Protein AF-A0A970Z7W8-F1 (afdb_monomer)

Nearest PDB structures (foldseek):
  2qsh-assembly1_A  TM=7.200E-01  e=7.532E-01  Saccharomyces cerevisiae
  6cfi-assembly1_A  TM=7.205E-01  e=1.456E+00  Saccharomyces cerevisiae S288C
  4yir-assembly1_A  TM=7.194E-01  e=1.556E+00  Saccharomyces cerevisiae S288C

Solvent-accessible surface area (backbone atoms only — not comparable to full-atom values): 6754 Å² total; per-residue (Å²): 128,91,89,61,80,45,78,30,53,80,89,60,69,58,87,64,53,34,36,72,66,55,32,46,76,74,47,28,33,60,67,85,61,72,70,54,29,32,31,42,36,80,93,62,77,39,77,45,54,21,30,54,54,88,66,37,34,74,48,88,72,81,50,73,68,55,52,52,53,50,51,52,54,47,47,61,45,16,36,20,80,83,80,66,44,70,71,87,48,72,46,48,82,90,75,63,34,40,67,66,58,66,79,52,64,72,81,75,68,92,127

Radius of gyration: 24.19 Å; Cα contacts (8 Å, |Δi|>4): 137; chains: 1; bounding box: 52×36×66 Å

Secondary structure (DSSP, 8-state):
-----EEEPTT-PPTTEEEHHHHHHTTEE-TTPPPSEEEEETTTTEEEEEEESTT-EEPPPPPHHHHHHHHHHHHHHHB-TTT--B-SSPPPTTTSS-HHHHHS-------

Foldseek 3Di:
DPPDAEEDEVPGDDPQKDFQVRQVVVQWGLQPDDFSYWYADP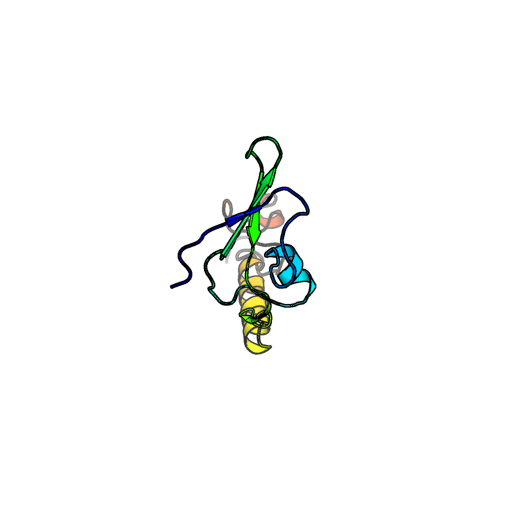PRPDITGIGGPVNIDGHDDDDPVRVVVVVVVLQVQQQAPPPRDRNVDGDDPVVSGDPCCVVDVPVPDDD

Sequence (111 aa):
MPTEYRVYRWGWAPHGLATRRQLRAEGLRPNGQEPRAEIRWRRGRRVAYLYAVADAAPKRIATPAQLVALGEAMRVRRTCPVCGRDVGYCLPRRWGTCLDCHDTPSWRSAA

Structure (mmCIF, N/CA/C/O backbone):
data_AF-A0A970Z7W8-F1
#
_entry.id   AF-A0A970Z7W8-F1
#
loop_
_atom_site.group_PDB
_atom_site.id
_atom_site.type_symbol
_atom_site.label_atom_id
_atom_site.label_alt_id
_atom_site.label_comp_id
_atom_site.label_asym_id
_atom_site.label_entity_id
_atom_site.label_seq_id
_atom_site.pdbx_PDB_ins_code
_atom_site.Cartn_x
_atom_site.Cartn_y
_atom_site.Cartn_z
_atom_site.occupancy
_atom_site.B_iso_or_equiv
_atom_site.auth_seq_id
_atom_site.auth_comp_id
_atom_site.auth_asym_id
_atom_site.auth_atom_id
_atom_site.pdbx_PDB_model_num
ATOM 1 N N . MET A 1 1 ? 28.899 -3.049 -12.774 1.00 44.12 1 MET A N 1
ATOM 2 C CA . MET A 1 1 ? 27.790 -2.187 -12.299 1.00 44.12 1 MET A CA 1
ATOM 3 C C . MET A 1 1 ? 27.314 -1.386 -13.500 1.00 44.12 1 MET A C 1
ATOM 5 O O . MET A 1 1 ? 28.199 -0.887 -14.185 1.00 44.12 1 MET A O 1
ATOM 9 N N . PRO A 1 2 ? 26.019 -1.289 -13.854 1.00 52.41 2 PRO A N 1
ATOM 10 C CA . PRO A 1 2 ? 25.652 -0.397 -14.942 1.00 52.41 2 PRO A CA 1
ATOM 11 C C . PRO A 1 2 ? 25.733 1.039 -14.413 1.00 52.41 2 PRO A C 1
ATOM 13 O O . PRO A 1 2 ? 24.832 1.526 -13.738 1.00 52.41 2 PRO A O 1
ATOM 16 N N . THR A 1 3 ? 26.870 1.675 -14.679 1.00 54.94 3 THR A N 1
ATOM 17 C CA . THR A 1 3 ? 27.237 3.038 -14.276 1.00 54.94 3 THR A CA 1
ATOM 18 C C . THR A 1 3 ? 26.651 4.070 -15.244 1.00 54.94 3 THR A C 1
ATOM 20 O O . THR A 1 3 ? 27.356 4.950 -15.726 1.00 54.94 3 THR A O 1
ATOM 23 N N . GLU A 1 4 ? 25.363 3.968 -15.575 1.00 71.88 4 GLU A N 1
ATOM 24 C CA . GLU A 1 4 ? 24.687 5.029 -16.326 1.00 71.88 4 GLU A CA 1
ATOM 25 C C . GLU A 1 4 ? 23.260 5.222 -15.809 1.00 71.88 4 GLU A C 1
ATOM 27 O O . GLU A 1 4 ? 22.312 4.557 -16.224 1.00 71.88 4 GLU A O 1
ATOM 32 N N . TYR A 1 5 ? 23.112 6.151 -14.867 1.00 84.94 5 TYR A N 1
ATOM 33 C CA . TYR A 1 5 ? 21.805 6.637 -14.446 1.00 84.94 5 TYR A CA 1
ATOM 34 C C . TYR A 1 5 ? 21.270 7.598 -15.509 1.00 84.94 5 TYR A C 1
ATOM 36 O O . TYR A 1 5 ? 21.790 8.704 -15.676 1.00 84.94 5 TYR A O 1
ATOM 44 N N . ARG A 1 6 ? 20.239 7.181 -16.252 1.00 92.50 6 ARG A N 1
ATOM 45 C CA . ARG A 1 6 ? 19.727 7.947 -17.396 1.00 92.50 6 ARG A CA 1
ATOM 46 C C . ARG A 1 6 ? 18.483 8.763 -17.051 1.00 92.50 6 ARG A C 1
ATOM 48 O O . ARG A 1 6 ? 17.556 8.287 -16.396 1.00 92.50 6 ARG A O 1
ATOM 55 N N . VAL A 1 7 ? 18.441 9.987 -17.576 1.00 94.06 7 VAL A N 1
ATOM 56 C CA . VAL A 1 7 ? 17.285 10.886 -17.490 1.00 94.06 7 VAL A CA 1
ATOM 57 C C . VAL A 1 7 ? 16.606 10.982 -18.854 1.00 94.06 7 VAL A C 1
ATOM 59 O O . VAL A 1 7 ? 17.173 11.514 -19.805 1.00 94.06 7 VAL A O 1
ATOM 62 N N . TYR A 1 8 ? 15.375 10.493 -18.952 1.00 92.94 8 TYR A N 1
ATOM 63 C CA . TYR A 1 8 ? 14.570 10.531 -20.169 1.00 92.94 8 TYR A CA 1
ATOM 64 C C . TYR A 1 8 ? 13.662 11.764 -20.222 1.00 92.94 8 TYR A C 1
ATOM 66 O O . TYR A 1 8 ? 13.187 12.283 -19.203 1.00 92.94 8 TYR A O 1
ATOM 74 N N . ARG A 1 9 ? 13.352 12.201 -21.447 1.00 92.12 9 ARG A N 1
ATOM 75 C CA . ARG A 1 9 ? 12.238 13.121 -21.704 1.00 92.12 9 ARG A CA 1
ATOM 76 C C . ARG A 1 9 ? 10.906 12.394 -21.518 1.00 92.12 9 ARG A C 1
ATOM 78 O O . ARG A 1 9 ? 10.819 11.170 -21.608 1.00 92.12 9 ARG A O 1
ATOM 85 N N . TRP A 1 10 ? 9.847 13.160 -21.274 1.00 90.69 10 TRP A N 1
ATOM 86 C CA . TRP A 1 10 ? 8.495 12.613 -21.162 1.00 90.69 10 TRP A CA 1
ATOM 87 C C . TRP A 1 10 ? 8.105 11.804 -22.405 1.00 90.69 10 TRP A C 1
ATOM 89 O O . TRP A 1 10 ? 8.109 12.352 -23.502 1.00 90.69 10 TRP A O 1
ATOM 99 N N . GLY A 1 11 ? 7.758 10.527 -22.220 1.00 88.88 11 GLY A N 1
ATOM 100 C CA . GLY A 1 11 ? 7.366 9.611 -23.300 1.00 88.88 11 GLY A CA 1
ATOM 101 C C . GLY A 1 11 ? 8.518 8.877 -23.998 1.00 88.88 11 GLY A C 1
ATOM 102 O O . GLY A 1 11 ? 8.250 8.064 -24.868 1.00 88.88 11 GLY A O 1
ATOM 103 N N . TRP A 1 12 ? 9.776 9.119 -23.610 1.00 93.38 12 TRP A N 1
ATOM 104 C CA . TRP A 1 12 ? 10.965 8.541 -24.263 1.00 93.38 12 TRP A CA 1
ATOM 105 C C . TRP A 1 12 ? 11.610 7.391 -23.479 1.00 93.38 12 TRP A C 1
ATOM 107 O O . TRP A 1 12 ? 12.715 6.962 -23.803 1.00 93.38 12 TRP A O 1
ATOM 117 N N . ALA A 1 13 ? 10.968 6.926 -22.407 1.00 92.12 13 ALA A N 1
ATOM 118 C CA . ALA A 1 13 ? 11.484 5.796 -21.649 1.00 92.12 13 ALA A CA 1
ATOM 119 C C . ALA A 1 13 ? 11.383 4.512 -22.494 1.00 92.12 13 ALA A C 1
ATOM 121 O O . ALA A 1 13 ? 10.316 4.257 -23.057 1.00 92.12 13 ALA A O 1
ATOM 122 N N . PRO A 1 14 ? 12.454 3.707 -22.583 1.00 92.38 14 PRO A N 1
ATOM 123 C CA . PRO A 1 14 ? 12.430 2.460 -23.332 1.00 92.38 14 PRO A CA 1
ATOM 124 C C . PRO A 1 14 ? 11.508 1.431 -22.673 1.00 92.38 14 PRO A C 1
ATOM 126 O O . PRO A 1 14 ? 11.197 1.507 -21.479 1.00 92.38 14 PRO A O 1
ATOM 129 N N . HIS A 1 15 ? 11.121 0.422 -23.453 1.00 92.25 15 HIS A N 1
ATOM 130 C CA . HIS A 1 15 ? 10.423 -0.751 -22.936 1.00 92.25 15 HIS A CA 1
ATOM 131 C C . HIS A 1 15 ? 11.257 -1.476 -21.864 1.00 92.25 15 HIS A C 1
ATOM 133 O O . HIS A 1 15 ? 12.483 -1.380 -21.829 1.00 92.25 15 HIS A O 1
ATOM 139 N N . GLY A 1 16 ? 10.580 -2.194 -20.965 1.00 93.56 16 GLY A N 1
ATOM 140 C CA . GLY A 1 16 ? 11.214 -2.890 -19.837 1.00 93.56 16 GLY A CA 1
ATOM 141 C C . GLY A 1 16 ? 11.478 -2.009 -18.610 1.00 93.56 16 GLY A C 1
ATOM 142 O O . GLY A 1 16 ? 11.834 -2.532 -17.552 1.00 93.56 16 GLY A O 1
ATOM 143 N N . LEU A 1 17 ? 11.247 -0.696 -18.715 1.00 95.62 17 LEU A N 1
ATOM 144 C CA . LEU A 1 17 ? 11.240 0.236 -17.594 1.00 95.62 17 LEU A CA 1
ATOM 145 C C . LEU A 1 17 ? 9.818 0.700 -17.275 1.00 95.62 17 LEU A C 1
ATOM 147 O O . LEU A 1 17 ? 9.081 1.147 -18.151 1.00 95.62 17 LEU A O 1
ATOM 151 N N . ALA A 1 18 ? 9.452 0.650 -15.998 1.00 96.50 18 ALA A N 1
ATOM 152 C CA . ALA A 1 18 ? 8.134 1.052 -15.531 1.00 96.50 18 ALA A CA 1
ATOM 153 C C . ALA A 1 18 ? 8.219 1.936 -14.286 1.00 96.50 18 ALA A C 1
ATOM 155 O O . ALA A 1 18 ? 9.067 1.773 -13.407 1.00 96.50 18 ALA A O 1
ATOM 156 N N . THR A 1 19 ? 7.286 2.877 -14.182 1.00 96.00 19 THR A N 1
ATOM 157 C CA . THR A 1 19 ? 7.069 3.646 -12.956 1.00 96.00 19 THR A CA 1
ATOM 158 C C . THR A 1 19 ? 6.452 2.767 -11.868 1.00 96.00 19 THR A C 1
ATOM 160 O O . THR A 1 19 ? 5.751 1.795 -12.152 1.00 96.00 19 THR A O 1
ATOM 163 N N . ARG A 1 20 ? 6.595 3.160 -10.592 1.00 95.38 20 ARG A N 1
ATOM 164 C CA . ARG A 1 20 ? 5.929 2.459 -9.468 1.00 95.38 20 ARG A CA 1
ATOM 165 C C . ARG A 1 20 ? 4.418 2.318 -9.662 1.00 95.38 20 ARG A C 1
ATOM 167 O O . ARG A 1 20 ? 3.829 1.360 -9.171 1.00 95.38 20 ARG A O 1
ATOM 174 N N . ARG A 1 21 ? 3.787 3.288 -10.334 1.00 95.38 21 ARG A N 1
ATOM 175 C CA . ARG A 1 21 ? 2.347 3.266 -10.614 1.00 95.38 21 ARG A CA 1
ATOM 176 C C . ARG A 1 21 ? 1.998 2.232 -11.684 1.00 95.38 21 ARG A C 1
ATOM 178 O O . ARG A 1 21 ? 1.020 1.522 -11.495 1.00 95.38 21 ARG A O 1
ATOM 185 N N . GLN A 1 22 ? 2.796 2.139 -12.749 1.00 96.00 22 GLN A N 1
ATOM 186 C CA . GLN A 1 22 ? 2.635 1.119 -13.793 1.00 96.00 22 GLN A CA 1
ATOM 187 C C . GLN A 1 22 ? 2.849 -0.285 -13.221 1.00 96.00 22 GLN A C 1
ATOM 189 O O . GLN A 1 22 ? 1.952 -1.110 -13.325 1.00 96.00 22 GLN A O 1
ATOM 194 N N . LEU A 1 23 ? 3.932 -0.503 -12.464 1.00 96.88 23 LEU A N 1
ATOM 195 C CA . LEU A 1 23 ? 4.153 -1.779 -11.770 1.00 96.88 23 LEU A CA 1
ATOM 196 C C . LEU A 1 23 ? 2.972 -2.153 -10.867 1.00 96.88 23 LEU A C 1
ATOM 198 O O . LEU A 1 23 ? 2.510 -3.286 -10.885 1.00 96.88 23 LEU A O 1
ATOM 202 N N . ARG A 1 24 ? 2.432 -1.197 -10.098 1.00 95.88 24 ARG A N 1
ATOM 203 C CA . ARG A 1 24 ? 1.272 -1.457 -9.235 1.00 95.88 24 ARG A CA 1
ATOM 204 C C . ARG A 1 24 ? 0.027 -1.861 -10.031 1.00 95.88 24 ARG A C 1
ATOM 206 O O . ARG A 1 24 ? -0.731 -2.686 -9.528 1.00 95.88 24 ARG A O 1
ATOM 213 N N . ALA A 1 25 ? -0.200 -1.268 -11.203 1.00 96.12 25 ALA A N 1
ATOM 214 C CA . ALA A 1 25 ? -1.325 -1.621 -12.069 1.00 96.12 25 ALA A CA 1
ATOM 215 C C . ALA A 1 25 ? -1.210 -3.066 -12.585 1.00 96.12 25 ALA A C 1
ATOM 217 O O . ALA A 1 25 ? -2.218 -3.753 -12.686 1.00 96.12 25 ALA A O 1
ATOM 218 N N . GLU A 1 26 ? 0.016 -3.544 -12.796 1.00 95.62 26 GLU A N 1
ATOM 219 C CA . GLU A 1 26 ? 0.331 -4.926 -13.183 1.00 95.62 26 GLU A CA 1
ATOM 220 C C . GLU A 1 26 ? 0.435 -5.891 -11.985 1.00 95.62 26 GLU A C 1
ATOM 222 O O . GLU A 1 26 ? 0.817 -7.046 -12.133 1.00 95.62 26 GLU A O 1
ATOM 227 N N . GLY A 1 27 ? 0.121 -5.442 -10.764 1.00 96.38 27 GLY A N 1
ATOM 228 C CA . GLY A 1 27 ? 0.231 -6.285 -9.570 1.00 96.38 27 GLY A CA 1
ATOM 229 C C . GLY A 1 27 ? 1.673 -6.557 -9.126 1.00 96.38 27 GLY A C 1
ATOM 230 O O . GLY A 1 27 ? 1.910 -7.462 -8.328 1.00 96.38 27 GLY A O 1
ATOM 231 N N . LEU A 1 28 ? 2.633 -5.753 -9.581 1.00 97.38 28 LEU A N 1
ATOM 232 C CA . LEU A 1 28 ? 4.056 -5.857 -9.272 1.00 97.38 28 LEU A CA 1
ATOM 233 C C . LEU A 1 28 ? 4.517 -4.788 -8.262 1.00 97.38 28 LEU A C 1
ATOM 235 O O . LEU A 1 28 ? 3.860 -3.775 -7.996 1.00 97.38 28 LEU A O 1
ATOM 239 N N . ARG A 1 29 ? 5.699 -5.010 -7.681 1.00 96.62 29 ARG A N 1
ATOM 240 C CA . ARG A 1 29 ? 6.448 -4.071 -6.835 1.00 96.62 29 ARG A CA 1
ATOM 241 C C . ARG A 1 29 ? 7.917 -4.016 -7.279 1.00 96.62 29 ARG A C 1
ATOM 243 O O . ARG A 1 29 ? 8.447 -5.043 -7.689 1.00 96.62 29 ARG A O 1
ATOM 250 N N . PRO A 1 30 ? 8.629 -2.893 -7.063 1.00 95.81 30 PRO A N 1
ATOM 251 C CA . PRO A 1 30 ? 10.049 -2.751 -7.421 1.00 95.81 30 PRO A CA 1
ATOM 252 C C . PRO A 1 30 ? 11.033 -3.712 -6.738 1.00 95.81 30 PRO A C 1
ATOM 254 O O . PRO A 1 30 ? 12.224 -3.593 -6.938 1.00 95.81 30 PRO A O 1
ATOM 257 N N . ASN A 1 31 ? 10.584 -4.592 -5.845 1.00 96.06 31 ASN A N 1
ATOM 258 C CA . ASN A 1 31 ? 11.432 -5.572 -5.163 1.00 96.06 31 ASN A CA 1
ATOM 259 C C . ASN A 1 31 ? 12.703 -5.054 -4.446 1.00 96.06 31 ASN A C 1
ATOM 261 O O . ASN A 1 31 ? 13.664 -5.794 -4.306 1.00 96.06 31 ASN A O 1
ATOM 265 N N . GLY A 1 32 ? 12.707 -3.811 -3.956 1.00 93.25 32 GLY A N 1
ATOM 266 C CA . GLY A 1 32 ? 13.895 -3.233 -3.307 1.00 93.25 32 GLY A CA 1
ATOM 267 C C . GLY A 1 32 ? 14.954 -2.720 -4.286 1.00 93.25 32 GLY A C 1
ATOM 268 O O . GLY A 1 32 ? 16.016 -2.303 -3.847 1.00 93.25 32 GLY A O 1
ATOM 269 N N . GLN A 1 33 ? 14.656 -2.708 -5.589 1.00 93.06 33 GLN A N 1
ATOM 270 C CA . GLN A 1 33 ? 15.489 -2.063 -6.597 1.00 93.06 33 GLN A CA 1
ATOM 271 C C . GLN A 1 33 ? 15.644 -0.564 -6.312 1.00 93.06 33 GLN A C 1
ATOM 273 O O . GLN A 1 33 ? 14.671 0.129 -5.983 1.00 93.06 33 GLN A O 1
ATOM 278 N N . GLU A 1 34 ? 16.846 -0.055 -6.558 1.00 93.31 34 GLU A N 1
ATOM 279 C CA . GLU A 1 34 ? 17.064 1.371 -6.770 1.00 93.31 34 GLU A CA 1
ATOM 280 C C . GLU A 1 34 ? 16.508 1.800 -8.141 1.00 93.31 34 GLU A C 1
ATOM 282 O O . GLU A 1 34 ? 16.440 0.986 -9.071 1.00 93.31 34 GLU A O 1
ATOM 287 N N . PRO A 1 35 ? 16.073 3.064 -8.297 1.00 94.44 35 PRO A N 1
ATOM 288 C CA . PRO A 1 35 ? 15.703 3.600 -9.602 1.00 94.44 35 PRO A CA 1
ATOM 289 C C . PRO A 1 35 ? 16.837 3.432 -10.617 1.00 94.44 35 PRO A C 1
ATOM 291 O O . PRO A 1 35 ? 17.954 3.881 -10.382 1.00 94.44 35 PRO A O 1
ATOM 294 N N . ARG A 1 36 ? 16.546 2.835 -11.776 1.00 94.31 36 ARG A N 1
ATOM 295 C CA . ARG A 1 36 ? 17.537 2.687 -12.860 1.00 94.31 36 ARG A CA 1
ATOM 296 C C . ARG A 1 36 ? 17.604 3.901 -13.774 1.00 94.31 36 ARG A C 1
ATOM 298 O O . ARG A 1 36 ? 18.594 4.116 -14.464 1.00 94.31 36 ARG A O 1
ATOM 305 N N . ALA A 1 37 ? 16.520 4.660 -13.812 1.00 94.94 37 ALA A N 1
ATOM 306 C CA . ALA A 1 37 ? 16.395 5.859 -14.611 1.00 94.94 37 ALA A CA 1
ATOM 307 C C . ALA A 1 37 ? 15.266 6.727 -14.063 1.00 94.94 37 ALA A C 1
ATOM 309 O O . ALA A 1 37 ? 14.487 6.320 -13.196 1.00 94.94 37 ALA A O 1
ATOM 310 N N . GLU A 1 38 ? 15.125 7.912 -14.631 1.00 95.56 38 GLU A N 1
ATOM 311 C CA . GLU A 1 38 ? 14.023 8.807 -14.324 1.00 95.56 38 GLU A CA 1
ATOM 312 C C . GLU A 1 38 ? 13.525 9.535 -15.566 1.00 95.56 38 GLU A C 1
ATOM 314 O O . GLU A 1 38 ? 14.247 9.724 -16.540 1.00 95.56 38 GLU A O 1
ATOM 319 N N . ILE A 1 39 ? 12.276 9.978 -15.518 1.00 95.44 39 ILE A N 1
ATOM 320 C CA . ILE A 1 39 ? 11.696 10.896 -16.493 1.00 95.44 39 ILE A CA 1
ATOM 321 C C . ILE A 1 39 ? 11.581 12.260 -15.826 1.00 95.44 39 ILE A C 1
ATOM 323 O O . ILE A 1 39 ? 10.908 12.372 -14.799 1.00 95.44 39 ILE A O 1
ATOM 327 N N . ARG A 1 40 ? 12.166 13.306 -16.421 1.00 94.44 40 ARG A N 1
ATOM 328 C CA . ARG A 1 40 ? 11.989 14.697 -15.970 1.00 94.44 40 ARG A CA 1
ATOM 329 C C . ARG A 1 40 ? 11.147 15.487 -16.963 1.00 94.44 40 ARG A C 1
ATOM 331 O O . ARG A 1 40 ? 11.393 15.466 -18.167 1.00 94.44 40 ARG A O 1
ATOM 338 N N . TRP A 1 41 ? 10.162 16.233 -16.466 1.00 92.81 41 TRP A N 1
ATOM 339 C CA . TRP A 1 41 ? 9.358 17.136 -17.295 1.00 92.81 41 TRP A CA 1
ATOM 340 C C . TRP A 1 41 ? 8.935 18.390 -16.530 1.00 92.81 41 TRP A C 1
ATOM 342 O O . TRP A 1 41 ? 9.248 18.552 -15.350 1.00 92.81 41 TRP A O 1
ATOM 352 N N . ARG A 1 42 ? 8.277 19.329 -17.228 1.00 92.25 42 ARG A N 1
ATOM 353 C CA . ARG A 1 42 ? 7.960 20.677 -16.714 1.00 92.25 42 ARG A CA 1
ATOM 354 C C . ARG A 1 42 ? 9.201 21.380 -16.146 1.00 92.25 42 ARG A C 1
ATOM 356 O O . ARG A 1 42 ? 9.206 21.793 -14.989 1.00 92.25 42 ARG A O 1
ATOM 363 N N . ARG A 1 43 ? 10.258 21.482 -16.965 1.00 89.50 43 ARG A N 1
ATOM 364 C CA . ARG A 1 43 ? 11.553 22.086 -16.588 1.00 89.50 43 ARG A CA 1
ATOM 365 C C . ARG A 1 43 ? 12.159 21.452 -15.321 1.00 89.50 43 ARG A C 1
ATOM 367 O O . ARG A 1 43 ? 12.677 22.149 -14.463 1.00 89.50 43 ARG A O 1
ATOM 374 N N . GLY A 1 44 ? 12.018 20.131 -15.168 1.00 87.06 44 GLY A N 1
ATOM 375 C CA . GLY A 1 44 ? 12.553 19.380 -14.026 1.00 87.06 44 GLY A CA 1
ATOM 376 C C . GLY A 1 44 ? 11.708 19.420 -12.749 1.00 87.06 44 GLY A C 1
ATOM 377 O O . GLY A 1 44 ? 12.050 18.741 -11.790 1.00 87.06 44 GLY A O 1
ATOM 378 N N . ARG A 1 45 ? 10.576 20.140 -12.724 1.00 92.56 45 ARG A N 1
ATOM 379 C CA . ARG A 1 45 ? 9.690 20.210 -11.541 1.00 92.56 45 ARG A CA 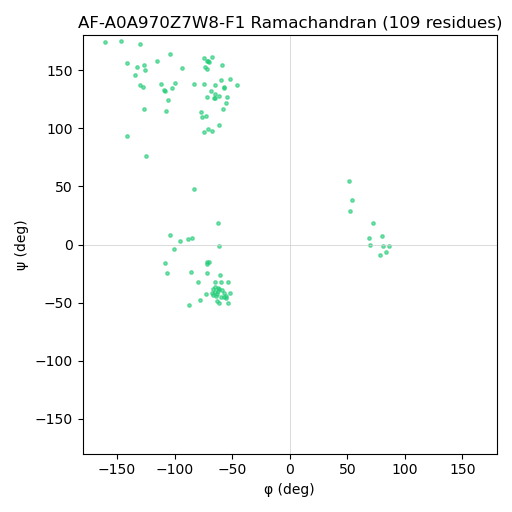1
ATOM 380 C C . ARG A 1 45 ? 8.942 18.912 -11.251 1.00 92.56 45 ARG A C 1
ATOM 382 O O . ARG A 1 45 ? 8.325 18.782 -10.197 1.00 92.56 45 ARG A O 1
ATOM 389 N N . ARG A 1 46 ? 8.903 17.990 -12.211 1.00 94.62 46 ARG A N 1
ATOM 390 C CA . ARG A 1 46 ? 8.288 16.676 -12.045 1.00 94.62 46 ARG A CA 1
ATOM 391 C C . ARG A 1 46 ? 9.269 15.593 -12.450 1.00 94.62 46 ARG A C 1
ATOM 393 O O . ARG A 1 46 ? 9.907 15.705 -13.498 1.00 94.62 46 ARG A O 1
ATOM 400 N N . VAL A 1 47 ? 9.335 14.564 -11.612 1.00 94.69 47 VAL A N 1
ATOM 401 C CA . VAL A 1 47 ? 10.218 13.411 -11.760 1.00 94.69 47 VAL A CA 1
ATOM 402 C C . VAL A 1 47 ? 9.391 12.141 -11.602 1.00 94.69 47 VAL A C 1
ATOM 404 O O . VAL A 1 47 ? 8.535 12.058 -10.720 1.00 94.69 47 VAL A O 1
ATOM 407 N N . ALA A 1 48 ? 9.633 11.155 -12.457 1.00 95.38 48 ALA A N 1
ATOM 408 C CA . ALA A 1 48 ? 9.106 9.809 -12.296 1.00 95.38 48 ALA A CA 1
ATOM 409 C C . ALA A 1 48 ? 10.258 8.811 -12.357 1.00 95.38 48 ALA A C 1
ATOM 411 O O . ALA A 1 48 ? 10.914 8.693 -13.388 1.00 95.38 48 ALA A O 1
ATOM 412 N N . TYR A 1 49 ? 10.483 8.094 -11.260 1.00 96.00 49 TYR A N 1
ATOM 413 C CA . TYR A 1 49 ? 11.485 7.037 -11.191 1.00 96.00 49 TYR A CA 1
ATOM 414 C C . TYR A 1 49 ? 11.026 5.791 -11.939 1.00 96.00 49 TYR A C 1
ATOM 416 O O . TYR A 1 49 ? 9.864 5.378 -11.830 1.00 96.00 49 TYR A O 1
ATOM 424 N N . LEU A 1 50 ? 11.965 5.202 -12.667 1.00 96.56 50 LEU A N 1
ATOM 425 C CA . LEU A 1 50 ? 11.788 4.018 -13.484 1.00 96.56 50 LEU A CA 1
ATOM 426 C C . LEU A 1 50 ? 12.552 2.839 -12.885 1.00 96.56 50 LEU A C 1
ATOM 428 O O . LEU A 1 50 ? 13.695 2.967 -12.444 1.00 96.56 50 LEU A O 1
ATOM 432 N N . TYR A 1 51 ? 11.900 1.686 -12.908 1.00 96.06 51 TYR A N 1
ATOM 433 C CA . TYR A 1 51 ? 12.383 0.426 -12.360 1.00 96.06 51 TYR A CA 1
ATOM 434 C C . TYR A 1 51 ? 12.334 -0.639 -13.448 1.00 96.06 51 TYR A C 1
ATOM 436 O O . TYR A 1 51 ? 11.472 -0.574 -14.328 1.00 96.06 51 TYR A O 1
ATOM 444 N N . ALA A 1 52 ? 13.237 -1.614 -13.385 1.00 95.56 52 ALA A N 1
ATOM 445 C CA . ALA A 1 52 ? 13.214 -2.726 -14.321 1.00 95.56 52 ALA A CA 1
ATOM 446 C C . ALA A 1 52 ? 12.026 -3.638 -14.003 1.00 95.56 52 ALA A C 1
ATOM 448 O O . ALA A 1 52 ? 11.866 -4.096 -12.868 1.00 95.56 52 ALA A O 1
ATOM 449 N N . VAL A 1 53 ? 11.206 -3.910 -15.020 1.00 95.81 53 VAL A N 1
ATOM 450 C CA . VAL A 1 53 ? 10.067 -4.832 -14.905 1.00 95.81 53 VAL A CA 1
ATOM 451 C C . VAL A 1 53 ? 10.558 -6.263 -14.673 1.00 95.81 53 VAL A C 1
ATOM 453 O O . VAL A 1 53 ? 9.988 -6.968 -13.850 1.00 95.81 53 VAL A O 1
ATOM 456 N N . ALA A 1 54 ? 11.657 -6.662 -15.322 1.00 95.06 54 ALA A N 1
ATOM 457 C CA . ALA A 1 54 ? 12.240 -8.002 -15.190 1.00 95.06 54 ALA A CA 1
ATOM 458 C C . ALA A 1 54 ? 12.669 -8.348 -13.752 1.00 95.06 54 ALA A C 1
ATOM 460 O O . ALA A 1 54 ? 12.556 -9.493 -13.332 1.00 95.06 54 ALA A O 1
ATOM 461 N N . ASP A 1 55 ? 13.105 -7.348 -12.984 1.00 95.31 55 ASP A N 1
ATOM 462 C CA . ASP A 1 55 ? 13.547 -7.523 -11.595 1.00 95.31 55 ASP A CA 1
ATOM 463 C C . ASP A 1 55 ? 12.422 -7.221 -10.586 1.00 95.31 55 ASP A C 1
ATOM 465 O O . ASP A 1 55 ? 12.641 -7.155 -9.367 1.00 95.31 55 ASP A O 1
ATOM 469 N N . ALA A 1 56 ? 11.215 -6.922 -11.077 1.00 97.19 56 ALA A N 1
ATOM 470 C CA . ALA A 1 56 ? 10.066 -6.664 -10.231 1.00 97.19 56 ALA A CA 1
ATOM 471 C C . ALA A 1 56 ? 9.558 -7.977 -9.627 1.00 97.19 56 ALA A C 1
ATOM 473 O O . ALA A 1 56 ? 9.700 -9.059 -10.186 1.00 97.19 56 ALA A O 1
ATOM 474 N N . ALA A 1 57 ? 8.936 -7.875 -8.460 1.00 97.19 57 ALA A N 1
ATOM 475 C CA . ALA A 1 57 ? 8.323 -9.018 -7.798 1.00 97.19 57 ALA A CA 1
ATOM 476 C C . ALA A 1 57 ? 6.812 -8.813 -7.708 1.00 97.19 57 ALA A C 1
ATOM 478 O O . ALA A 1 57 ? 6.365 -7.662 -7.686 1.00 97.19 57 ALA A O 1
ATOM 479 N N . PRO A 1 58 ? 6.019 -9.882 -7.551 1.00 97.25 58 PRO A N 1
ATOM 480 C CA . PRO A 1 58 ? 4.612 -9.754 -7.212 1.00 97.25 58 PRO A CA 1
ATOM 481 C C . PRO A 1 58 ? 4.398 -8.867 -5.977 1.00 97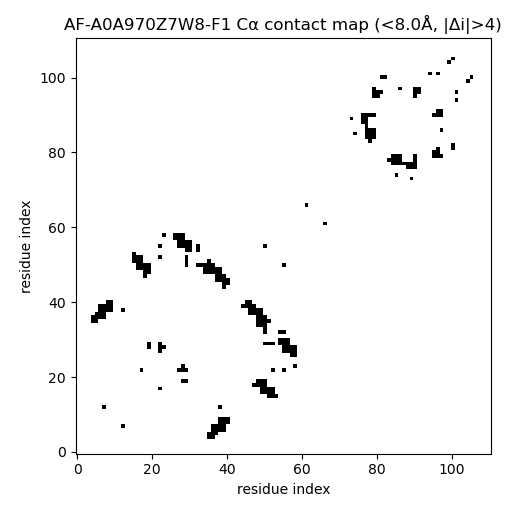.25 58 PRO A C 1
ATOM 483 O O . PRO A 1 58 ? 5.181 -8.863 -5.009 1.00 97.25 58 PRO A O 1
ATOM 486 N N . LYS A 1 59 ? 3.326 -8.074 -6.017 1.00 96.19 59 LYS A N 1
ATOM 487 C CA . LYS A 1 59 ? 2.853 -7.279 -4.886 1.00 96.19 59 LYS A CA 1
ATOM 488 C C . LYS A 1 59 ? 2.595 -8.219 -3.709 1.00 96.19 59 LYS A C 1
ATOM 490 O O . LYS A 1 59 ? 1.967 -9.261 -3.857 1.00 96.19 59 LYS A O 1
ATOM 495 N N . ARG A 1 60 ? 3.055 -7.825 -2.519 1.00 94.12 60 ARG A N 1
ATOM 496 C CA . ARG A 1 6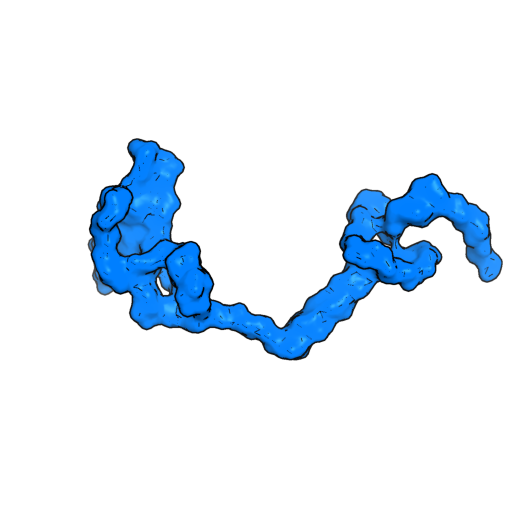0 ? 2.769 -8.578 -1.292 1.00 94.12 60 ARG A CA 1
ATOM 497 C C . ARG A 1 60 ? 1.271 -8.518 -1.002 1.00 94.12 60 ARG A C 1
ATOM 499 O O . ARG A 1 60 ? 0.705 -7.424 -0.932 1.00 94.12 60 ARG A O 1
ATOM 506 N N . ILE A 1 61 ? 0.667 -9.686 -0.834 1.00 93.56 61 ILE A N 1
ATOM 507 C CA . ILE A 1 61 ? -0.717 -9.853 -0.3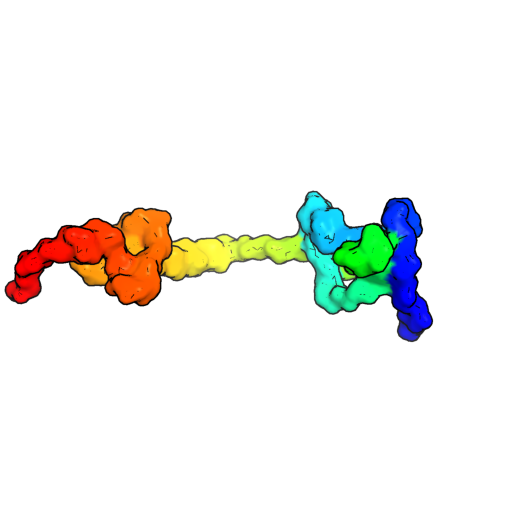96 1.00 93.56 61 ILE A CA 1
ATOM 508 C C . ILE A 1 61 ? -0.667 -10.232 1.081 1.00 93.56 61 ILE A C 1
ATOM 510 O O . ILE A 1 61 ? 0.170 -11.041 1.482 1.00 93.56 61 ILE A O 1
ATOM 514 N N . ALA A 1 62 ? -1.511 -9.595 1.891 1.00 95.81 62 ALA A N 1
ATOM 515 C CA . ALA A 1 62 ? -1.609 -9.932 3.302 1.00 95.81 62 ALA A CA 1
ATOM 516 C C . ALA A 1 62 ? -2.140 -11.361 3.454 1.00 95.81 62 ALA A C 1
ATOM 518 O O . ALA A 1 62 ? -3.072 -11.757 2.752 1.00 95.81 62 ALA A O 1
ATOM 519 N N . THR A 1 63 ? -1.558 -12.128 4.368 1.00 96.69 63 THR A N 1
ATOM 520 C CA . THR A 1 63 ? -2.070 -13.463 4.684 1.00 96.69 63 THR A CA 1
ATOM 521 C C . THR A 1 63 ? -3.408 -13.354 5.425 1.00 96.69 63 THR A C 1
ATOM 523 O O . THR A 1 63 ? -3.664 -12.335 6.075 1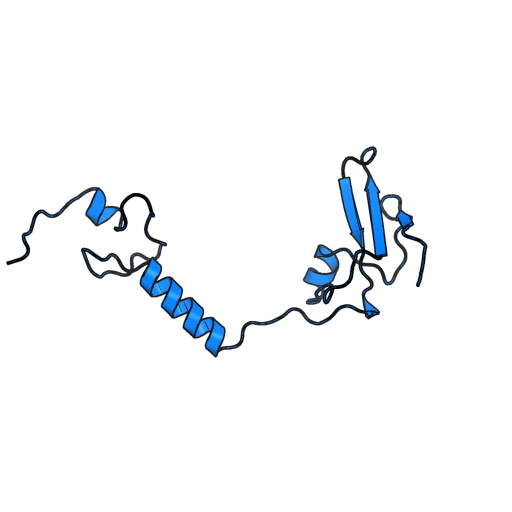.00 96.69 63 THR A O 1
ATOM 526 N N . PRO A 1 64 ? -4.259 -14.396 5.403 1.00 97.19 64 PRO A N 1
ATOM 527 C CA . PRO A 1 64 ? -5.495 -14.403 6.186 1.00 97.19 64 PRO A CA 1
ATOM 528 C C . PRO A 1 64 ? -5.269 -14.079 7.672 1.00 97.19 64 PRO A C 1
ATOM 530 O O . PRO A 1 64 ? -5.988 -13.262 8.237 1.00 97.19 64 PRO A O 1
ATOM 533 N N . ALA A 1 65 ? -4.208 -14.620 8.280 1.00 97.12 65 ALA A N 1
ATOM 534 C CA . ALA A 1 65 ? -3.846 -14.325 9.669 1.00 97.12 65 ALA A CA 1
ATOM 535 C C . ALA A 1 65 ? -3.496 -12.842 9.896 1.00 97.12 65 ALA A C 1
ATOM 537 O O . ALA A 1 65 ? -3.910 -12.251 10.890 1.00 97.12 65 ALA A O 1
ATOM 538 N N . GLN A 1 66 ? -2.782 -12.209 8.957 1.00 97.81 66 GLN A N 1
ATOM 539 C CA . GLN A 1 66 ? -2.488 -10.773 9.026 1.00 97.81 66 GLN A CA 1
ATOM 540 C C . GLN A 1 66 ? -3.758 -9.922 8.924 1.00 97.81 66 GLN A C 1
ATOM 542 O O . GLN A 1 66 ? -3.860 -8.896 9.593 1.00 97.81 66 GLN A O 1
ATOM 547 N N . LEU A 1 67 ? -4.727 -10.339 8.104 1.00 97.69 67 LEU A N 1
ATOM 548 C CA . LEU A 1 67 ? -6.012 -9.649 7.977 1.00 97.69 67 LEU A CA 1
ATOM 549 C C . LEU A 1 67 ? -6.843 -9.759 9.261 1.00 97.69 67 LEU A C 1
ATOM 551 O O . LEU A 1 67 ? -7.407 -8.755 9.692 1.00 97.69 67 LEU A O 1
ATOM 555 N N . VAL A 1 68 ? -6.867 -10.935 9.899 1.00 97.94 68 VAL A N 1
ATOM 556 C CA . VAL A 1 68 ? -7.525 -11.133 11.202 1.00 97.94 68 VAL A CA 1
ATOM 557 C C . VAL A 1 68 ? -6.883 -10.248 12.270 1.00 97.94 68 VAL A C 1
ATOM 559 O O . VAL A 1 68 ? -7.584 -9.464 12.907 1.00 97.94 68 VAL A O 1
ATOM 562 N N . ALA A 1 69 ? -5.553 -10.276 12.396 1.00 97.75 69 ALA A N 1
ATOM 563 C CA . ALA A 1 69 ? -4.828 -9.443 13.356 1.00 97.75 69 ALA A CA 1
ATOM 564 C C . ALA A 1 69 ? -5.076 -7.938 13.133 1.00 97.75 69 ALA A C 1
ATOM 566 O O . ALA A 1 69 ? -5.251 -7.175 14.084 1.00 97.75 69 ALA A O 1
ATOM 567 N N . LEU A 1 70 ? -5.143 -7.494 11.872 1.00 97.50 70 LEU A N 1
ATOM 568 C CA . LEU A 1 70 ? -5.504 -6.114 11.544 1.00 97.50 70 LEU A CA 1
ATOM 569 C C . LEU A 1 70 ? -6.946 -5.790 11.962 1.00 97.50 70 LEU A C 1
ATOM 571 O O . LEU A 1 70 ? -7.193 -4.704 12.485 1.00 97.50 70 LEU A O 1
ATOM 575 N N . GLY A 1 71 ? -7.884 -6.715 11.752 1.00 97.06 71 GLY A N 1
ATOM 576 C CA . GLY A 1 71 ? -9.272 -6.583 12.190 1.00 97.06 71 GLY A CA 1
ATOM 577 C C . GLY A 1 71 ? -9.395 -6.430 13.707 1.00 97.06 71 GLY A C 1
ATOM 578 O O . GLY A 1 71 ? -10.085 -5.526 14.177 1.00 97.06 71 GLY A O 1
ATOM 579 N N . GLU A 1 72 ? -8.667 -7.238 14.477 1.00 97.50 72 GLU A N 1
ATOM 580 C CA . GLU A 1 72 ? -8.616 -7.134 15.940 1.00 97.50 72 GLU A CA 1
ATOM 581 C C . GLU A 1 72 ? -7.998 -5.812 16.406 1.00 97.50 72 GLU A C 1
ATOM 583 O O . GLU A 1 72 ? -8.561 -5.132 17.267 1.00 97.50 72 GLU A O 1
ATOM 588 N N . ALA A 1 73 ? -6.893 -5.392 15.784 1.00 97.38 73 ALA A N 1
ATOM 589 C CA . ALA A 1 73 ? -6.271 -4.103 16.069 1.00 97.38 73 ALA A CA 1
ATOM 590 C C . ALA A 1 73 ? -7.214 -2.928 15.757 1.00 97.38 73 ALA A C 1
ATOM 592 O O . ALA A 1 73 ? -7.256 -1.944 16.499 1.00 97.38 73 ALA A O 1
ATOM 593 N N . MET A 1 74 ? -7.994 -3.019 14.673 1.00 97.69 74 MET A N 1
ATOM 594 C CA . MET A 1 74 ? -9.022 -2.026 14.362 1.00 97.69 74 MET A CA 1
ATOM 595 C C . MET A 1 74 ? -10.146 -2.047 15.393 1.00 97.69 74 MET A C 1
ATOM 597 O O . MET A 1 74 ? -10.519 -0.979 15.861 1.00 97.69 74 MET A O 1
ATOM 601 N N . ARG A 1 75 ? -10.636 -3.219 15.814 1.00 97.12 75 ARG A N 1
ATOM 602 C CA . ARG A 1 75 ? -11.677 -3.333 16.848 1.00 97.12 75 ARG A CA 1
ATOM 603 C C . ARG A 1 75 ? -11.279 -2.585 18.120 1.00 97.12 75 ARG A C 1
ATOM 605 O O . ARG A 1 75 ? -12.015 -1.710 18.553 1.00 97.12 75 ARG A O 1
ATOM 612 N N . VAL A 1 76 ? -10.072 -2.821 18.641 1.00 96.12 76 VAL A N 1
ATOM 613 C CA . VAL A 1 76 ? -9.558 -2.107 19.829 1.00 96.12 76 VAL A CA 1
ATOM 614 C C . VAL A 1 76 ? -9.540 -0.590 19.619 1.00 96.12 76 VAL A C 1
ATOM 616 O O . VAL A 1 76 ? -9.935 0.164 20.501 1.00 96.12 76 VAL A O 1
ATOM 619 N N . ARG A 1 77 ? -9.132 -0.122 18.435 1.00 96.44 77 ARG A N 1
ATOM 620 C CA . ARG A 1 77 ? -9.078 1.315 18.116 1.00 96.44 77 ARG A CA 1
ATOM 621 C C . ARG A 1 77 ? -10.448 1.968 17.930 1.00 96.44 77 ARG A C 1
ATOM 623 O O . ARG A 1 77 ? -10.501 3.197 17.896 1.00 96.44 77 ARG A O 1
ATOM 630 N N . ARG A 1 78 ? -11.514 1.187 17.754 1.00 96.94 78 ARG A N 1
ATOM 631 C CA . ARG A 1 78 ? -12.893 1.666 17.571 1.00 96.94 78 ARG A CA 1
ATOM 632 C C . ARG A 1 78 ? -13.788 1.399 18.783 1.00 96.94 78 ARG A C 1
ATOM 634 O O . ARG A 1 78 ? -14.857 1.990 18.876 1.00 96.94 78 ARG A O 1
ATOM 641 N N . THR A 1 79 ? -13.386 0.528 19.706 1.00 97.25 79 THR A N 1
ATOM 642 C CA . THR A 1 79 ? -14.134 0.258 20.938 1.00 97.25 79 THR A CA 1
ATOM 643 C C . THR A 1 79 ? -13.928 1.382 21.945 1.00 97.25 79 THR A C 1
ATOM 645 O O . THR A 1 79 ? -12.828 1.564 22.461 1.00 97.25 79 THR A O 1
ATOM 648 N N . CYS A 1 80 ? -14.993 2.126 22.249 1.00 95.81 80 CYS A N 1
ATOM 649 C CA . CYS A 1 80 ? -14.960 3.162 23.276 1.00 95.81 80 CYS A CA 1
ATOM 650 C C . CYS A 1 80 ? -14.716 2.552 24.668 1.00 95.81 80 CYS A C 1
ATOM 652 O O . CYS A 1 80 ? -15.464 1.655 25.056 1.00 95.81 80 CYS A O 1
ATOM 654 N N . PRO A 1 81 ? -13.750 3.058 25.457 1.00 93.81 81 PRO A N 1
ATOM 655 C CA . PRO A 1 81 ? -13.496 2.540 26.801 1.00 93.81 81 PRO A CA 1
ATOM 656 C C . PRO A 1 81 ? -14.591 2.903 27.818 1.00 93.81 81 PRO A C 1
ATOM 658 O O . PRO A 1 81 ? -14.658 2.280 28.867 1.00 93.81 81 PRO A O 1
ATOM 661 N N . VAL A 1 82 ? -15.446 3.892 27.522 1.00 93.31 82 VAL A N 1
ATOM 662 C CA . VAL A 1 82 ? -16.521 4.343 28.427 1.00 93.31 82 VAL A CA 1
ATOM 663 C C . VAL A 1 82 ? -17.794 3.525 28.233 1.00 93.31 82 VAL A C 1
ATOM 665 O O . VAL A 1 82 ? -18.337 2.992 29.191 1.00 93.31 82 VAL A O 1
ATOM 668 N N . CYS A 1 83 ? -18.278 3.403 26.994 1.00 92.56 83 CYS A N 1
ATOM 669 C CA . CYS A 1 83 ? -19.529 2.691 26.705 1.00 92.56 83 CYS A CA 1
ATOM 670 C C . CYS A 1 83 ? -19.333 1.267 26.162 1.00 92.56 83 CYS A C 1
ATOM 672 O O . CYS A 1 83 ? -20.315 0.577 25.903 1.00 92.56 83 CYS A O 1
ATOM 674 N N . GLY A 1 84 ? -18.091 0.832 25.925 1.00 93.81 84 GLY A N 1
ATOM 675 C CA . GLY A 1 84 ? -17.759 -0.511 25.432 1.00 93.81 84 GLY A CA 1
ATOM 676 C C . GLY A 1 84 ? -18.156 -0.799 23.978 1.00 93.81 84 GLY A C 1
ATOM 677 O O . GLY A 1 84 ? -17.905 -1.894 23.477 1.00 93.81 84 GLY A O 1
ATOM 678 N N . ARG A 1 85 ? -18.770 0.156 23.271 1.00 94.62 85 ARG A N 1
ATOM 679 C CA . ARG A 1 85 ? -19.271 -0.037 21.903 1.00 94.62 85 ARG A CA 1
ATOM 680 C C . ARG A 1 85 ? -18.164 0.150 20.868 1.00 94.62 85 ARG A C 1
ATOM 682 O O . ARG A 1 85 ? -17.390 1.101 20.962 1.00 94.62 85 ARG A O 1
ATOM 689 N N . ASP A 1 86 ? -18.127 -0.709 19.849 1.00 96.31 86 ASP A N 1
ATOM 690 C CA . ASP A 1 86 ? -17.405 -0.426 18.601 1.00 96.31 86 ASP A CA 1
ATOM 691 C C . ASP A 1 86 ? -18.189 0.628 17.806 1.00 96.31 86 ASP A C 1
ATOM 693 O O . ASP A 1 86 ? -19.293 0.359 17.333 1.00 96.31 86 ASP A O 1
ATOM 697 N N . VAL A 1 87 ? -17.643 1.841 17.699 1.00 96.00 87 VAL A N 1
ATOM 698 C CA . VAL A 1 87 ? -18.327 2.971 17.046 1.00 96.00 87 VAL A CA 1
ATOM 699 C C . VAL A 1 87 ? -18.070 3.065 15.539 1.00 96.00 87 VAL A C 1
ATOM 701 O O . VAL A 1 87 ? -18.506 4.013 14.895 1.00 96.00 87 VAL A O 1
ATOM 704 N N . GLY A 1 88 ? -17.361 2.102 14.942 1.00 95.81 88 GLY A N 1
ATOM 705 C CA . GLY A 1 88 ? -17.145 2.045 13.491 1.00 95.81 88 GLY A CA 1
ATOM 706 C C . GLY A 1 88 ? -16.074 3.001 12.946 1.00 95.81 88 GLY A C 1
ATOM 707 O O . GLY A 1 88 ? -15.633 2.830 11.810 1.00 95.81 88 GLY A O 1
ATOM 708 N N . TYR A 1 89 ? -15.561 3.929 13.758 1.00 95.69 89 TYR A N 1
ATOM 709 C CA . TYR A 1 89 ? -14.438 4.817 13.435 1.00 95.69 89 TYR A CA 1
ATOM 710 C C . TYR A 1 89 ? -13.332 4.740 14.493 1.00 95.69 89 TYR A C 1
ATOM 712 O O . TYR A 1 89 ? 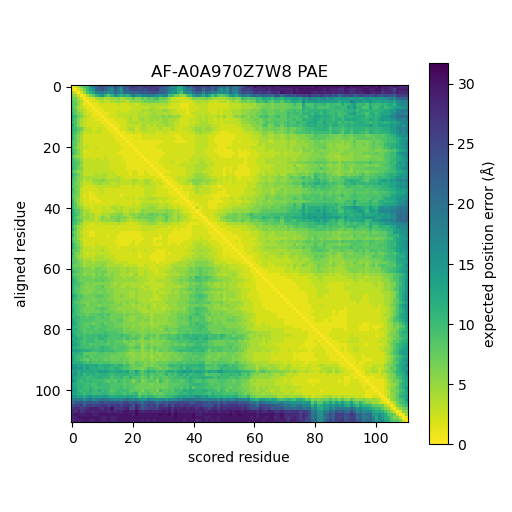-13.575 4.389 15.644 1.00 95.69 89 TYR A O 1
ATOM 720 N N . CYS A 1 90 ? -12.089 5.055 14.105 1.00 97.31 90 CYS A N 1
ATOM 721 C CA . CYS A 1 90 ? -10.981 5.122 15.061 1.00 97.31 90 CYS A CA 1
ATOM 722 C C . CYS A 1 90 ? -11.216 6.260 16.057 1.00 97.31 90 CYS A C 1
ATOM 724 O O . CYS A 1 90 ? -11.366 7.409 15.636 1.00 97.31 90 CYS A O 1
ATOM 726 N N . LEU A 1 91 ? -11.176 5.952 17.354 1.00 95.94 91 LEU A N 1
ATOM 727 C CA . LEU A 1 91 ? -11.402 6.941 18.400 1.00 95.94 91 LEU A CA 1
ATOM 728 C C . LEU A 1 91 ? -10.408 8.112 18.287 1.00 95.94 91 LEU A C 1
ATOM 730 O O . LEU A 1 91 ? -9.203 7.892 18.091 1.00 95.94 91 LEU A O 1
ATOM 734 N N . PRO A 1 92 ? -10.877 9.363 18.417 1.00 95.75 92 PRO A N 1
ATOM 735 C CA . PRO A 1 92 ? -10.009 10.528 18.410 1.00 95.75 92 PRO A CA 1
ATOM 736 C C . PRO A 1 92 ? -9.005 10.491 19.566 1.00 95.75 92 PRO A C 1
ATOM 738 O O . PRO A 1 92 ? -9.372 10.395 20.735 1.00 95.75 92 PRO A O 1
ATOM 741 N N . ARG A 1 93 ? -7.715 10.660 19.248 1.00 94.31 93 ARG A N 1
ATOM 742 C CA . ARG A 1 93 ? -6.633 10.652 20.252 1.00 94.31 93 ARG A CA 1
ATOM 743 C C . ARG A 1 93 ? -6.756 11.746 21.316 1.00 94.31 93 ARG A C 1
ATOM 745 O O . ARG A 1 93 ? -6.241 11.563 22.407 1.00 94.31 93 ARG A O 1
ATOM 752 N N . ARG A 1 94 ? -7.411 12.870 20.998 1.00 94.44 94 ARG A N 1
ATOM 753 C CA . ARG A 1 94 ? -7.591 14.007 21.918 1.00 94.44 94 ARG A CA 1
ATOM 754 C C . ARG A 1 94 ? -8.416 13.629 23.149 1.00 94.44 94 ARG A C 1
ATOM 756 O O . ARG A 1 94 ? -8.081 14.063 24.241 1.00 94.44 94 ARG A O 1
ATOM 763 N N . TRP A 1 95 ? -9.489 12.868 22.950 1.00 91.00 95 TRP A N 1
ATOM 764 C CA . TRP A 1 95 ? -10.453 12.545 24.006 1.00 91.00 95 TRP A CA 1
ATOM 765 C C . TRP A 1 95 ? -10.334 11.096 24.475 1.00 91.00 95 TRP A C 1
ATOM 767 O O . TRP A 1 95 ? -10.715 10.784 25.594 1.00 91.00 95 TRP A O 1
ATOM 777 N N . GLY A 1 96 ? -9.806 10.200 23.632 1.00 92.06 96 GLY A N 1
ATOM 778 C CA . GLY A 1 96 ? -9.674 8.777 23.957 1.00 92.06 96 GLY A CA 1
ATOM 779 C C . GLY A 1 96 ? -11.009 8.028 24.045 1.00 92.06 96 GLY A C 1
ATOM 780 O O . GLY A 1 96 ? -11.028 6.848 24.382 1.00 92.06 96 GLY A O 1
ATOM 781 N N . THR A 1 97 ? -12.122 8.686 23.723 1.00 94.88 97 THR A N 1
ATOM 782 C CA . THR A 1 97 ? -13.491 8.164 23.793 1.00 94.88 97 THR A CA 1
ATOM 783 C C . THR A 1 97 ? -14.226 8.419 22.479 1.00 94.88 97 THR A C 1
ATOM 785 O O . THR A 1 97 ? -13.689 9.049 21.563 1.00 94.88 97 THR A O 1
ATOM 788 N N . CYS A 1 98 ? -15.436 7.871 22.337 1.00 95.25 98 CYS A N 1
ATOM 789 C CA . CYS A 1 98 ? -16.275 8.196 21.189 1.00 95.25 98 CYS A CA 1
ATOM 790 C C . CYS A 1 98 ? -16.876 9.598 21.336 1.00 95.25 98 CYS A C 1
ATOM 792 O O . CYS A 1 98 ? -16.961 10.127 22.445 1.00 95.25 98 CYS A O 1
ATOM 794 N N . LEU A 1 99 ? -17.308 10.168 20.209 1.00 93.44 99 LEU A N 1
ATOM 795 C CA . LEU A 1 99 ? -17.942 11.487 20.151 1.00 93.44 99 LEU A CA 1
ATOM 796 C C . LEU A 1 99 ? -19.155 11.560 21.086 1.00 93.44 99 LEU A C 1
ATOM 798 O O . LEU A 1 99 ? -19.209 12.453 21.915 1.00 93.44 99 LEU A O 1
ATOM 802 N N . ASP A 1 100 ? -20.031 10.550 21.075 1.00 92.38 100 ASP A N 1
ATOM 803 C CA . ASP A 1 100 ? -21.214 10.517 21.948 1.00 92.38 100 ASP A CA 1
ATOM 804 C C . ASP A 1 100 ? -20.855 10.616 23.442 1.00 92.38 100 ASP A C 1
ATOM 806 O O . ASP A 1 100 ? -21.461 11.387 24.181 1.00 92.38 100 ASP A O 1
ATOM 810 N N . CYS A 1 101 ? -19.845 9.861 23.897 1.00 91.56 101 CYS A N 1
ATOM 811 C CA . CYS A 1 101 ? -19.396 9.898 25.292 1.00 91.56 101 CYS A CA 1
ATOM 812 C C . CYS A 1 101 ? -18.643 11.185 25.644 1.00 91.56 101 CYS A C 1
ATOM 814 O O . CYS A 1 101 ? -18.562 11.531 26.821 1.00 91.56 101 CYS A O 1
ATOM 816 N N . HIS A 1 102 ? -18.052 11.859 24.65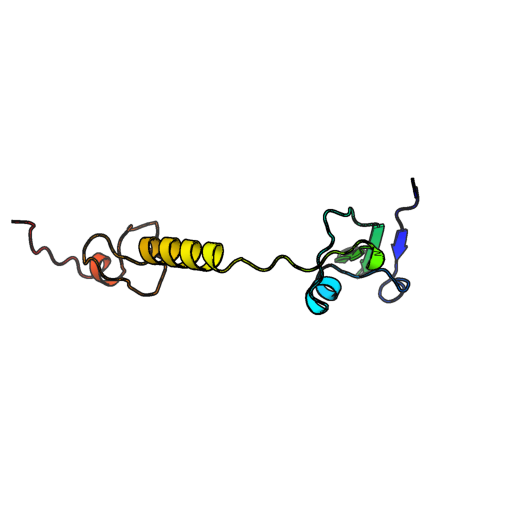7 1.00 91.50 102 HIS A N 1
ATOM 817 C CA . HIS A 1 102 ? -17.405 13.149 24.860 1.00 91.50 102 HIS A CA 1
ATOM 818 C C . HIS A 1 102 ? -18.429 14.288 24.939 1.00 91.50 102 HIS A C 1
ATOM 820 O O . HIS A 1 102 ? -18.366 15.092 25.866 1.00 91.50 102 HIS A O 1
ATOM 826 N N . ASP A 1 103 ? -19.370 14.325 23.997 1.00 90.25 103 ASP A N 1
ATOM 827 C CA . ASP A 1 103 ? -20.340 15.410 23.825 1.00 90.25 103 ASP A CA 1
ATOM 828 C C . ASP A 1 103 ? -21.497 15.304 24.819 1.00 90.25 103 ASP A C 1
ATOM 830 O O . ASP A 1 103 ? -22.034 16.311 25.274 1.00 90.25 103 ASP A O 1
ATOM 834 N N . THR A 1 104 ? -21.869 14.079 25.196 1.00 84.19 104 THR A N 1
ATOM 835 C CA . THR A 1 104 ? -22.871 13.817 26.231 1.00 84.19 104 THR A CA 1
ATOM 836 C C . THR A 1 104 ? -22.273 12.918 27.309 1.00 84.19 104 THR A C 1
ATOM 838 O O . THR A 1 104 ? -22.572 11.720 27.353 1.00 84.19 104 THR A O 1
ATOM 841 N N . PRO A 1 105 ? -21.427 13.457 28.209 1.00 67.50 105 PRO A N 1
ATOM 842 C CA . PRO A 1 105 ? -20.928 12.692 29.338 1.00 67.50 105 PRO A CA 1
ATOM 843 C C . PRO A 1 105 ? -22.122 12.268 30.196 1.00 67.50 105 PRO A C 1
ATOM 845 O O . PRO A 1 105 ? -22.700 13.066 30.936 1.00 67.50 105 PRO A O 1
ATOM 848 N N . SER A 1 106 ? -22.535 11.004 30.093 1.00 62.94 106 SER A N 1
ATOM 849 C CA . SER A 1 106 ? -23.490 10.450 31.038 1.00 62.94 106 SER A CA 1
ATOM 850 C C . SER A 1 106 ? -22.741 10.309 32.354 1.00 62.94 106 SER A C 1
ATOM 852 O O . SER A 1 106 ? -22.005 9.348 32.552 1.00 62.94 106 SER A O 1
ATOM 854 N N . TRP A 1 107 ? -22.925 11.257 33.262 1.00 61.91 107 TRP A N 1
ATOM 855 C CA . TRP A 1 107 ? -22.420 11.237 34.637 1.00 61.91 107 TRP A CA 1
ATOM 856 C C . TRP A 1 107 ? -22.978 10.069 35.476 1.00 61.91 107 TRP A C 1
ATOM 858 O O . TRP A 1 107 ? -22.929 10.115 36.698 1.00 61.91 107 TRP A O 1
ATOM 868 N N . ARG A 1 108 ? -23.518 9.010 34.851 1.00 55.88 108 ARG A N 1
ATOM 869 C CA . ARG A 1 108 ? -23.962 7.800 35.538 1.00 55.88 108 ARG A CA 1
ATOM 870 C C . ARG A 1 108 ? -22.727 7.098 36.094 1.00 55.88 108 ARG A C 1
ATOM 872 O O . ARG A 1 108 ? -21.988 6.431 35.376 1.00 55.88 108 ARG A O 1
ATOM 879 N N . SER A 1 109 ? -22.524 7.369 37.374 1.00 47.97 109 SER A N 1
ATOM 880 C CA . SER A 1 109 ? -21.476 6.913 38.265 1.00 47.97 109 SER A CA 1
ATOM 881 C C . SER A 1 109 ? -21.220 5.417 38.139 1.00 47.97 109 SER A C 1
ATOM 883 O O . SER A 1 109 ? -22.161 4.623 38.129 1.00 47.97 109 SER A O 1
ATOM 885 N N . ALA A 1 110 ? -19.942 5.041 38.125 1.00 43.84 110 ALA A N 1
ATOM 886 C CA . ALA A 1 110 ? -19.544 3.739 38.634 1.00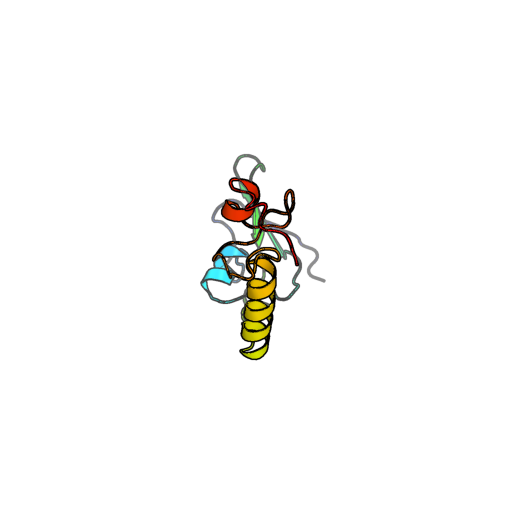 43.84 110 ALA A CA 1
ATOM 887 C C . ALA A 1 110 ? -20.002 3.661 40.102 1.00 43.84 110 ALA A C 1
ATOM 889 O O . ALA A 1 110 ? -19.588 4.488 40.918 1.00 43.84 110 ALA A O 1
ATOM 890 N N . ALA A 1 111 ? -20.913 2.732 40.380 1.00 38.00 111 ALA A N 1
ATOM 891 C CA . ALA A 1 111 ? -21.204 2.209 41.708 1.00 38.00 111 ALA A CA 1
ATOM 892 C C . ALA A 1 111 ? -20.572 0.819 41.805 1.00 38.00 111 ALA A C 1
ATOM 894 O O . ALA A 1 111 ? -20.573 0.119 40.762 1.00 38.00 111 ALA A O 1
#

pLDDT: mean 90.7, std 12.61, range [38.0, 97.94]

Mean predicted aligned error: 7.3 Å